Protein AF-A0A9E4BQR1-F1 (afdb_monomer)

Structure (mmCIF, N/CA/C/O backbone):
data_AF-A0A9E4BQR1-F1
#
_entry.id   AF-A0A9E4BQR1-F1
#
loop_
_atom_site.group_PDB
_atom_site.id
_atom_site.type_symbol
_atom_site.label_atom_id
_atom_site.label_alt_id
_atom_site.label_comp_id
_atom_site.label_asym_id
_atom_site.label_entity_id
_atom_site.label_seq_id
_atom_site.pdbx_PDB_ins_code
_atom_site.Cartn_x
_atom_site.Cartn_y
_atom_site.Cartn_z
_atom_site.occupancy
_atom_site.B_iso_or_equiv
_atom_site.auth_seq_id
_atom_site.auth_comp_id
_atom_site.auth_asym_id
_atom_site.auth_atom_id
_atom_site.pdbx_PDB_model_num
ATOM 1 N N . MET A 1 1 ? -6.545 8.172 -9.269 1.00 61.03 1 MET A N 1
ATOM 2 C CA . MET A 1 1 ? -5.808 7.040 -9.878 1.00 61.03 1 MET A CA 1
ATOM 3 C C . MET A 1 1 ? -6.480 6.743 -11.218 1.00 61.03 1 MET A C 1
ATOM 5 O O . MET A 1 1 ? -7.701 6.766 -11.242 1.00 61.03 1 MET A O 1
ATOM 9 N N . SER A 1 2 ? -5.735 6.598 -12.323 1.00 71.06 2 SER A N 1
ATOM 10 C CA . SER A 1 2 ? -6.320 6.407 -13.670 1.00 71.06 2 SER A CA 1
ATOM 11 C C . SER A 1 2 ? -7.085 5.078 -13.765 1.00 71.06 2 SER A C 1
ATOM 13 O O . SER A 1 2 ? -6.638 4.093 -13.180 1.00 71.06 2 SER A O 1
ATOM 15 N N . VAL A 1 3 ? -8.200 5.035 -14.508 1.00 70.62 3 VAL A N 1
ATOM 16 C CA . VAL A 1 3 ? -9.053 3.835 -14.678 1.00 70.62 3 VAL A CA 1
ATOM 17 C C . VAL A 1 3 ? -8.239 2.636 -15.183 1.00 70.62 3 VAL A C 1
ATOM 19 O O . VAL A 1 3 ? -8.344 1.546 -14.628 1.00 70.62 3 VAL A O 1
ATOM 22 N N . ARG A 1 4 ? -7.308 2.868 -16.117 1.00 72.69 4 ARG A N 1
ATOM 23 C CA . ARG A 1 4 ? -6.412 1.831 -16.662 1.00 72.69 4 ARG A CA 1
ATOM 24 C C . ARG A 1 4 ? -5.494 1.191 -15.614 1.00 72.69 4 ARG A C 1
ATOM 26 O O . ARG A 1 4 ? -5.167 0.014 -15.701 1.00 72.69 4 ARG A O 1
ATOM 33 N N . ILE A 1 5 ? -5.088 1.946 -14.588 1.00 73.12 5 ILE A N 1
ATOM 34 C CA . ILE A 1 5 ? -4.232 1.419 -13.511 1.00 73.12 5 ILE A CA 1
ATOM 35 C C . ILE A 1 5 ? -5.018 0.445 -12.631 1.00 73.12 5 ILE A C 1
ATOM 37 O O . ILE A 1 5 ? -4.454 -0.540 -12.164 1.00 73.12 5 ILE A O 1
ATOM 41 N N . ILE A 1 6 ? -6.310 0.706 -12.408 1.00 76.06 6 ILE A N 1
ATOM 42 C CA . ILE A 1 6 ? -7.175 -0.155 -11.593 1.00 76.06 6 ILE A CA 1
ATOM 43 C C . ILE A 1 6 ? -7.398 -1.501 -12.295 1.00 76.06 6 ILE A C 1
ATOM 45 O O . ILE A 1 6 ? -7.300 -2.546 -11.653 1.00 76.06 6 ILE A O 1
ATOM 49 N N . GLU A 1 7 ? -7.607 -1.483 -13.612 1.00 80.50 7 GLU A N 1
ATOM 50 C CA . GLU A 1 7 ? -7.750 -2.689 -14.441 1.00 80.50 7 GLU A CA 1
ATOM 51 C C . GLU A 1 7 ? -6.474 -3.542 -14.476 1.00 80.50 7 GLU A C 1
ATOM 53 O O . GLU A 1 7 ? -6.549 -4.765 -14.551 1.00 80.50 7 GLU A O 1
ATOM 58 N N . ALA A 1 8 ? -5.299 -2.925 -14.340 1.00 77.12 8 ALA A N 1
ATOM 59 C CA . ALA A 1 8 ? -4.016 -3.625 -14.312 1.00 77.12 8 ALA A CA 1
ATOM 60 C C . ALA A 1 8 ? -3.696 -4.306 -12.967 1.00 77.12 8 ALA A C 1
ATOM 62 O O . ALA A 1 8 ? -2.816 -5.174 -12.899 1.00 77.12 8 ALA A O 1
ATOM 63 N N . LEU A 1 9 ? -4.383 -3.933 -11.877 1.00 82.81 9 LEU A N 1
ATOM 64 C CA . LEU A 1 9 ? -4.105 -4.452 -10.531 1.00 82.81 9 LEU A CA 1
ATOM 65 C C . LEU A 1 9 ? -4.139 -5.987 -10.437 1.00 82.81 9 LEU A C 1
ATOM 67 O O . LEU A 1 9 ? -3.209 -6.536 -9.841 1.00 82.81 9 LEU A O 1
ATOM 71 N N . PRO A 1 10 ? -5.140 -6.699 -10.996 1.00 84.75 10 PRO A N 1
ATOM 72 C CA . PRO A 1 10 ? -5.214 -8.158 -10.911 1.00 84.75 10 PRO A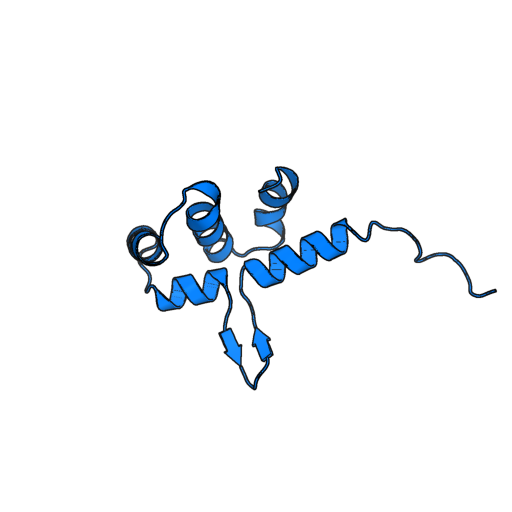 CA 1
ATOM 73 C C . PRO A 1 10 ? -4.047 -8.860 -11.613 1.00 84.75 10 PRO A C 1
ATOM 75 O O . PRO A 1 10 ? -3.683 -9.965 -11.230 1.00 84.75 10 PRO A O 1
ATOM 78 N N . HIS A 1 11 ? -3.451 -8.225 -12.626 1.00 81.94 11 HIS A N 1
ATOM 79 C CA . HIS A 1 11 ? -2.399 -8.831 -13.441 1.00 81.94 11 HIS A CA 1
ATOM 80 C C . HIS A 1 11 ? -0.998 -8.653 -12.847 1.00 81.94 11 HIS A C 1
ATOM 82 O O . HIS A 1 11 ? -0.128 -9.497 -13.052 1.00 81.94 11 HIS A O 1
ATOM 88 N N . CYS A 1 12 ? -0.751 -7.567 -12.104 1.00 87.31 12 CYS A N 1
ATOM 89 C CA . CYS A 1 12 ? 0.587 -7.251 -11.590 1.00 87.31 12 CYS A CA 1
ATOM 90 C C . CYS A 1 12 ? 0.737 -7.416 -10.065 1.00 87.31 12 CYS A C 1
ATOM 92 O O . CYS A 1 12 ? 1.858 -7.593 -9.560 1.00 87.31 12 CYS A O 1
ATOM 94 N N . LEU A 1 13 ? -0.363 -7.390 -9.304 1.00 93.06 13 LEU A N 1
ATOM 95 C CA . LEU A 1 13 ? -0.360 -7.490 -7.844 1.00 93.06 13 LEU A CA 1
ATOM 96 C C . LEU A 1 13 ? -0.864 -8.854 -7.367 1.00 93.06 13 LEU A C 1
ATOM 98 O O . LEU A 1 13 ? -1.762 -9.443 -7.946 1.00 93.06 13 LEU A O 1
ATOM 102 N N . THR A 1 14 ? -0.313 -9.335 -6.251 1.00 94.69 14 THR A N 1
ATOM 103 C CA . THR A 1 14 ? -0.929 -10.457 -5.517 1.00 94.69 14 THR A CA 1
ATOM 104 C C . THR A 1 14 ? -2.236 -9.995 -4.868 1.00 94.69 14 THR A C 1
ATOM 106 O O . THR A 1 14 ? -2.332 -8.812 -4.535 1.00 94.69 14 THR A O 1
ATOM 109 N N . ASP A 1 15 ? -3.150 -10.903 -4.525 1.00 94.81 15 ASP A N 1
ATOM 110 C CA . ASP A 1 15 ? -4.432 -10.554 -3.886 1.00 94.81 15 ASP A CA 1
ATOM 111 C C . ASP A 1 15 ? -4.289 -9.628 -2.675 1.00 94.81 15 ASP A C 1
ATOM 113 O O . ASP A 1 15 ? -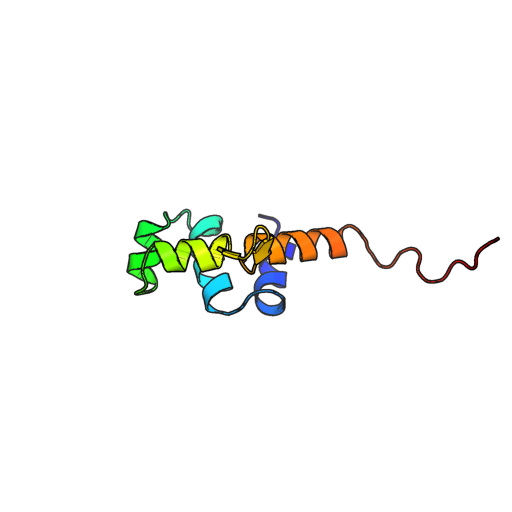4.919 -8.575 -2.623 1.00 94.81 15 ASP A O 1
ATOM 117 N N . ARG A 1 16 ? -3.370 -9.945 -1.754 1.00 95.88 16 ARG A N 1
ATOM 118 C CA . ARG A 1 16 ? -3.118 -9.118 -0.560 1.00 95.88 16 ARG A CA 1
ATOM 119 C C . ARG A 1 16 ? -2.556 -7.731 -0.884 1.00 95.88 16 ARG A C 1
ATOM 121 O O . ARG A 1 16 ? -2.866 -6.758 -0.205 1.00 95.88 16 ARG A O 1
ATOM 128 N N . GLN A 1 17 ? -1.735 -7.622 -1.928 1.00 96.19 17 GLN A N 1
ATOM 129 C CA . GLN A 1 17 ? -1.228 -6.332 -2.410 1.00 96.19 17 GLN A CA 1
ATOM 130 C C . GLN A 1 17 ? -2.347 -5.508 -3.045 1.00 96.19 17 GLN A C 1
ATOM 132 O O . GLN A 1 17 ? -2.431 -4.311 -2.781 1.00 96.19 17 GLN A O 1
ATOM 137 N N . ARG A 1 18 ? -3.202 -6.139 -3.857 1.00 95.75 18 ARG A N 1
ATOM 138 C CA . ARG A 1 18 ? -4.356 -5.500 -4.493 1.00 95.75 18 ARG A CA 1
ATOM 139 C C . ARG A 1 18 ? -5.329 -4.972 -3.446 1.00 95.75 18 ARG A C 1
ATOM 141 O O . ARG A 1 18 ? -5.663 -3.795 -3.485 1.00 95.75 18 ARG A O 1
ATOM 148 N N . GLU A 1 19 ? -5.719 -5.814 -2.495 1.00 96.94 19 GLU A N 1
ATOM 149 C CA . GLU A 1 19 ? -6.633 -5.458 -1.408 1.00 96.94 19 GLU A CA 1
ATOM 150 C C . GLU A 1 19 ? -6.117 -4.252 -0.607 1.00 96.94 19 GLU A C 1
ATOM 152 O O . GLU A 1 19 ? -6.801 -3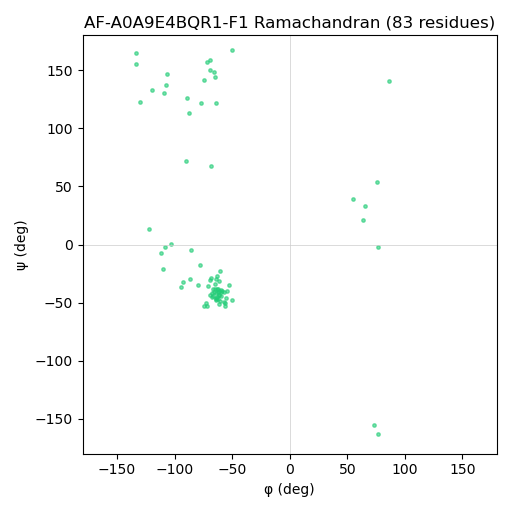.232 -0.518 1.00 96.94 19 GLU A O 1
ATOM 157 N N . ALA A 1 20 ? -4.867 -4.305 -0.127 1.00 97.62 20 ALA A N 1
ATOM 158 C CA . ALA A 1 20 ? -4.255 -3.188 0.593 1.00 97.62 20 ALA A CA 1
ATOM 159 C C . ALA A 1 20 ? -4.186 -1.906 -0.259 1.00 97.62 20 ALA A C 1
ATOM 161 O O . ALA A 1 20 ? -4.412 -0.809 0.249 1.00 97.62 20 ALA A O 1
ATOM 162 N N . THR A 1 21 ? -3.886 -2.034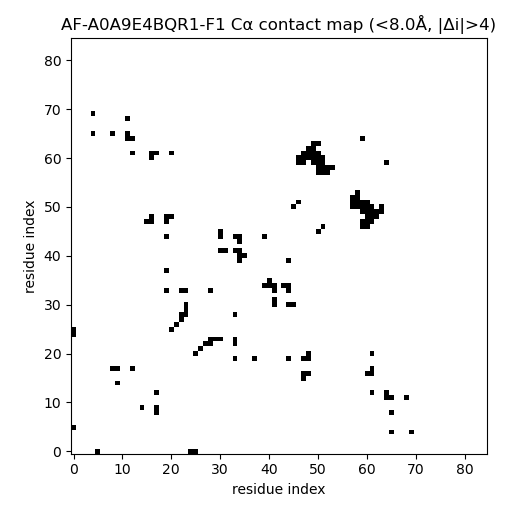 -1.557 1.00 95.31 21 THR A N 1
ATOM 163 C CA . THR A 1 21 ? -3.784 -0.898 -2.490 1.00 95.31 21 THR A CA 1
ATOM 164 C C . THR A 1 21 ? -5.136 -0.225 -2.707 1.00 95.31 21 THR A C 1
ATOM 166 O O . THR A 1 21 ? -5.211 1.002 -2.655 1.00 95.31 21 THR A O 1
ATOM 169 N N . LEU A 1 22 ? -6.204 -1.002 -2.908 1.00 94.56 22 LEU A N 1
ATOM 170 C CA . LEU A 1 22 ? -7.560 -0.477 -3.072 1.00 94.56 22 LEU A CA 1
ATOM 171 C C . LEU A 1 22 ? -8.030 0.232 -1.798 1.00 94.56 22 LEU A C 1
ATOM 173 O O . LEU A 1 22 ? -8.500 1.368 -1.863 1.00 94.56 22 LEU A O 1
ATOM 177 N N . LEU A 1 23 ? -7.838 -0.385 -0.629 1.00 96.88 23 LEU A N 1
ATOM 178 C CA . LEU A 1 23 ? -8.201 0.240 0.644 1.00 96.88 23 LEU A CA 1
ATOM 179 C C . LEU A 1 23 ? -7.451 1.561 0.870 1.00 96.88 23 LEU A C 1
ATOM 181 O O . LEU A 1 23 ? -8.054 2.543 1.300 1.00 96.88 23 LEU A O 1
ATOM 185 N N . TYR A 1 24 ? -6.160 1.609 0.536 1.00 96.50 24 TYR A N 1
ATOM 186 C CA . TYR A 1 24 ? -5.338 2.802 0.727 1.00 96.50 24 TYR A CA 1
ATOM 187 C C . TYR A 1 24 ? -5.688 3.930 -0.253 1.00 96.50 24 TYR A C 1
ATOM 189 O O . TYR A 1 24 ? -5.946 5.056 0.166 1.00 96.50 24 TYR A O 1
ATOM 197 N N . PHE A 1 25 ? -5.709 3.650 -1.560 1.00 91.50 25 PHE A N 1
ATOM 198 C CA . PHE A 1 25 ? -5.828 4.693 -2.586 1.00 91.50 25 PHE A CA 1
ATOM 199 C C . PHE A 1 25 ? -7.260 4.986 -3.028 1.00 91.50 25 PHE A C 1
ATOM 201 O O . PHE A 1 25 ? -7.544 6.122 -3.398 1.00 91.50 25 PHE A O 1
ATOM 208 N N . CYS A 1 26 ? -8.147 3.990 -3.022 1.00 91.06 26 CYS A N 1
ATOM 209 C CA . CYS A 1 26 ? -9.533 4.163 -3.464 1.00 91.06 26 CYS A CA 1
ATOM 210 C C . CYS A 1 26 ? -10.463 4.478 -2.290 1.00 91.06 26 CYS A C 1
ATOM 212 O O . CYS A 1 26 ? -11.368 5.291 -2.437 1.00 91.06 26 CYS A O 1
ATOM 214 N N . HIS A 1 27 ? -10.221 3.875 -1.122 1.00 94.88 27 HIS A N 1
ATOM 215 C CA . HIS A 1 27 ? -11.058 4.076 0.067 1.00 94.88 27 HIS A CA 1
ATOM 216 C C . HIS A 1 27 ? -10.446 5.013 1.117 1.00 94.88 27 HIS A C 1
ATOM 218 O O . HIS A 1 27 ? -11.063 5.234 2.158 1.00 94.88 27 HIS A O 1
ATOM 224 N N . GLY A 1 28 ? -9.247 5.554 0.870 1.00 96.62 28 GLY A N 1
ATOM 225 C CA . GLY A 1 28 ? -8.599 6.534 1.748 1.00 96.62 28 GLY A CA 1
ATOM 226 C C . GLY A 1 28 ? -8.260 6.012 3.147 1.00 96.62 28 GLY A C 1
ATOM 227 O O . GLY A 1 28 ? -8.123 6.805 4.076 1.00 96.62 28 GLY A O 1
ATOM 228 N N . LYS A 1 29 ? -8.154 4.689 3.329 1.00 98.38 29 LYS A N 1
ATOM 229 C CA . LYS A 1 29 ? -7.882 4.081 4.635 1.00 98.38 29 LYS A CA 1
ATOM 230 C C . LYS A 1 29 ? -6.427 4.268 5.045 1.00 98.38 29 LYS A C 1
ATOM 232 O O . LYS A 1 29 ? -5.498 4.111 4.252 1.00 98.38 29 LYS A O 1
ATOM 237 N N . THR A 1 30 ? -6.213 4.521 6.330 1.00 98.38 30 THR A N 1
ATOM 238 C CA . THR A 1 30 ? -4.879 4.522 6.931 1.00 98.38 30 THR A CA 1
ATOM 239 C C . THR A 1 30 ? -4.328 3.099 7.038 1.00 98.38 30 THR A C 1
ATOM 241 O O . THR A 1 30 ? -5.070 2.126 7.138 1.00 98.38 30 THR A O 1
ATOM 244 N N . GLN A 1 31 ? -3.001 2.941 7.118 1.00 98.25 31 GLN A N 1
ATOM 245 C CA . GLN A 1 31 ? -2.391 1.610 7.294 1.00 98.25 31 GLN A CA 1
ATOM 246 C C . GLN A 1 31 ? -2.824 0.899 8.589 1.00 98.25 31 GLN A C 1
ATOM 248 O O . GLN A 1 31 ? -2.708 -0.321 8.672 1.00 98.25 31 GLN A O 1
ATOM 253 N N . ARG A 1 32 ? -3.282 1.649 9.604 1.00 98.56 32 ARG A N 1
ATOM 254 C CA . ARG A 1 32 ? -3.839 1.084 10.840 1.00 98.56 32 ARG A CA 1
ATOM 255 C C . ARG A 1 32 ? -5.220 0.481 10.583 1.00 98.56 32 ARG A C 1
ATOM 257 O O . ARG A 1 32 ? -5.421 -0.681 10.895 1.00 98.56 32 ARG A O 1
ATOM 264 N N . GLU A 1 33 ? -6.122 1.226 9.953 1.00 98.69 33 GLU A N 1
ATOM 265 C CA . GLU A 1 33 ? -7.454 0.711 9.605 1.00 98.69 33 GLU A CA 1
ATOM 266 C C . GLU A 1 33 ? -7.361 -0.463 8.624 1.00 98.69 33 GLU A C 1
ATOM 268 O O . GLU A 1 33 ? -8.080 -1.441 8.758 1.00 98.69 33 GLU A O 1
ATOM 273 N N . ILE A 1 34 ? -6.435 -0.414 7.662 1.00 98.62 34 ILE A N 1
ATOM 274 C CA . ILE A 1 34 ? -6.197 -1.532 6.736 1.00 98.62 34 ILE A CA 1
ATOM 275 C C . ILE A 1 34 ? -5.721 -2.777 7.489 1.00 98.62 34 ILE A C 1
ATOM 277 O O . ILE A 1 34 ? -6.147 -3.883 7.173 1.00 98.62 34 ILE A O 1
ATOM 281 N N . ALA A 1 35 ? -4.847 -2.608 8.483 1.00 98.50 35 ALA A N 1
ATOM 282 C CA . ALA A 1 35 ? -4.382 -3.704 9.327 1.00 98.50 35 ALA A CA 1
ATOM 283 C C . ALA A 1 35 ? -5.543 -4.356 10.094 1.00 98.50 35 ALA A C 1
ATOM 285 O O . ALA A 1 35 ? -5.645 -5.582 10.116 1.00 98.50 35 ALA A O 1
ATOM 286 N N . GLU A 1 36 ? -6.439 -3.535 10.648 1.00 98.56 36 GLU A N 1
ATOM 287 C CA . GLU A 1 36 ? -7.666 -3.979 11.318 1.00 98.56 36 GLU A CA 1
ATOM 288 C C . GLU A 1 36 ? -8.598 -4.726 10.343 1.00 98.56 36 GLU A C 1
ATOM 290 O O . GLU A 1 36 ? -9.025 -5.837 10.644 1.00 98.56 36 GLU A O 1
ATOM 295 N N . ILE A 1 37 ? -8.838 -4.179 9.145 1.00 98.50 37 ILE A N 1
ATOM 296 C CA . ILE A 1 37 ? -9.702 -4.779 8.109 1.00 98.50 37 ILE A CA 1
ATOM 297 C C . ILE A 1 37 ? -9.148 -6.119 7.603 1.00 98.50 37 ILE A C 1
ATOM 299 O O . ILE A 1 37 ? -9.886 -7.090 7.471 1.00 98.50 37 ILE A O 1
ATOM 303 N N .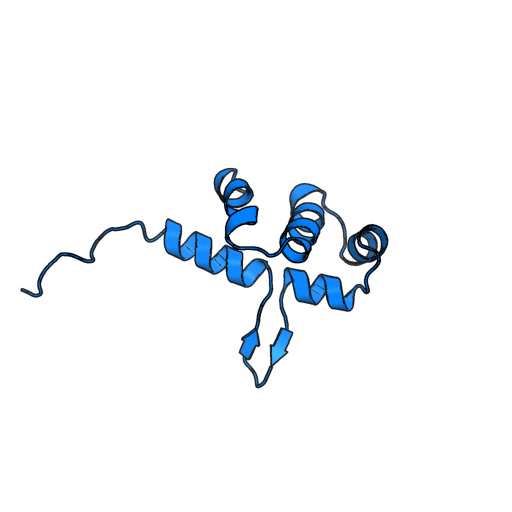 MET A 1 38 ? -7.848 -6.182 7.306 1.00 98.06 38 MET A N 1
ATOM 304 C CA . MET A 1 38 ? -7.214 -7.354 6.690 1.00 98.06 38 MET A CA 1
ATOM 305 C C . MET A 1 38 ? -6.780 -8.427 7.705 1.00 98.06 38 MET A C 1
ATOM 307 O O . MET A 1 38 ? -6.273 -9.478 7.291 1.00 98.06 38 MET A O 1
ATOM 311 N N . GLY A 1 39 ? -6.917 -8.158 9.010 1.00 98.19 39 GLY A N 1
ATOM 312 C CA . GLY A 1 39 ? -6.512 -9.062 10.091 1.00 98.19 39 GLY A CA 1
ATOM 313 C C . GLY A 1 39 ? -5.000 -9.308 10.161 1.00 98.19 39 GLY A C 1
ATOM 314 O O . GLY A 1 39 ? -4.565 -10.414 10.475 1.00 98.19 39 GLY A O 1
ATOM 315 N N . ILE A 1 40 ? -4.181 -8.309 9.819 1.00 98.12 40 ILE A N 1
ATOM 316 C CA . ILE A 1 40 ? -2.710 -8.412 9.767 1.00 98.12 40 ILE A CA 1
ATOM 317 C C . ILE A 1 40 ? -2.052 -7.213 10.447 1.00 98.12 40 ILE A C 1
ATOM 319 O O . ILE A 1 40 ? -2.675 -6.185 10.667 1.00 98.12 40 ILE A O 1
ATOM 323 N N . SER A 1 41 ? -0.757 -7.295 10.762 1.00 98.44 41 SER A N 1
ATOM 324 C CA . SER A 1 41 ? -0.066 -6.155 11.384 1.00 98.44 41 SER A CA 1
ATOM 325 C C . SER A 1 41 ? 0.113 -4.969 10.424 1.00 98.44 41 SER A C 1
ATOM 327 O O . SER A 1 41 ? 0.364 -5.147 9.229 1.00 98.44 41 SER A O 1
ATOM 329 N N . ARG A 1 42 ? 0.135 -3.741 10.970 1.00 98.06 42 ARG A N 1
ATOM 330 C CA . ARG A 1 42 ? 0.477 -2.511 10.222 1.00 98.06 42 ARG A CA 1
ATOM 331 C C . ARG A 1 42 ? 1.814 -2.627 9.485 1.00 98.06 42 ARG A C 1
ATOM 333 O O . ARG A 1 42 ? 1.965 -2.106 8.383 1.00 98.06 42 ARG A O 1
ATOM 340 N N . ARG A 1 43 ? 2.786 -3.340 10.068 1.00 97.50 43 ARG A N 1
ATOM 341 C CA . ARG A 1 43 ? 4.070 -3.624 9.414 1.00 97.50 43 ARG A CA 1
ATOM 342 C C . ARG A 1 43 ? 3.854 -4.418 8.127 1.00 97.50 43 ARG A C 1
ATOM 344 O O . ARG A 1 43 ? 4.401 -4.029 7.107 1.00 97.50 43 ARG A O 1
ATOM 351 N N . VAL A 1 44 ? 3.062 -5.489 8.155 1.00 97.31 44 VAL A N 1
ATOM 352 C CA . VAL A 1 44 ? 2.777 -6.313 6.966 1.00 97.31 44 VAL A CA 1
ATOM 353 C C . VAL A 1 44 ? 2.001 -5.514 5.913 1.00 97.31 44 VAL A C 1
ATOM 355 O O . VAL A 1 44 ? 2.346 -5.589 4.737 1.00 97.31 44 VAL A O 1
ATOM 358 N N . VAL A 1 45 ? 1.054 -4.660 6.319 1.00 98.25 45 VAL A N 1
ATOM 359 C CA . VAL A 1 45 ? 0.386 -3.712 5.403 1.00 98.25 45 VAL A CA 1
ATOM 360 C C . VAL A 1 45 ? 1.404 -2.811 4.699 1.00 98.25 45 VAL A C 1
ATOM 362 O O . VAL A 1 45 ? 1.401 -2.714 3.472 1.00 98.25 45 VAL A O 1
ATOM 365 N N . SER A 1 46 ? 2.324 -2.203 5.456 1.00 97.44 46 SER A N 1
ATOM 366 C CA . SER A 1 46 ? 3.401 -1.380 4.893 1.00 97.44 46 SER A CA 1
ATOM 367 C C . SER A 1 46 ? 4.249 -2.164 3.886 1.00 97.44 46 SER A C 1
ATOM 369 O O . SER A 1 46 ? 4.544 -1.665 2.804 1.00 97.44 46 SER A O 1
ATOM 371 N N . GLN A 1 47 ? 4.568 -3.430 4.175 1.00 97.25 47 GLN A N 1
ATOM 372 C CA . GLN A 1 47 ? 5.316 -4.290 3.252 1.00 97.25 47 GLN A CA 1
ATOM 373 C C . GLN A 1 47 ? 4.528 -4.628 1.982 1.00 97.25 47 GLN A C 1
ATOM 375 O O . GLN A 1 47 ? 5.103 -4.672 0.893 1.00 97.25 47 GLN A O 1
ATOM 380 N N . HIS A 1 48 ? 3.217 -4.849 2.082 1.00 97.50 48 HIS A N 1
ATOM 381 C CA . HIS A 1 48 ? 2.378 -5.060 0.905 1.00 97.50 48 HIS A CA 1
ATOM 382 C C . HIS A 1 48 ? 2.339 -3.819 0.009 1.00 97.50 48 HIS A C 1
ATOM 384 O O . HIS A 1 48 ? 2.482 -3.960 -1.206 1.00 97.50 48 HIS A O 1
ATOM 390 N N . LEU A 1 49 ? 2.228 -2.622 0.589 1.00 96.62 49 LEU A N 1
ATOM 391 C CA . LEU A 1 49 ? 2.175 -1.360 -0.155 1.00 96.62 49 LEU A CA 1
ATOM 392 C C . LEU A 1 49 ? 3.547 -0.952 -0.716 1.00 96.62 49 LEU A C 1
ATOM 394 O O . LEU A 1 49 ? 3.695 -0.734 -1.920 1.00 96.62 49 LEU A O 1
ATOM 398 N N . PHE A 1 50 ? 4.567 -0.899 0.138 1.00 95.81 50 PHE A N 1
ATOM 399 C CA . PHE A 1 50 ? 5.859 -0.265 -0.146 1.00 95.81 50 PHE A CA 1
ATOM 400 C C . PHE A 1 50 ? 7.028 -1.249 -0.261 1.00 95.81 50 PHE A C 1
ATOM 402 O O . PHE A 1 50 ? 8.120 -0.860 -0.674 1.00 95.81 50 PHE A O 1
ATOM 409 N N . GLY A 1 51 ? 6.817 -2.526 0.047 1.00 95.56 51 GLY A N 1
ATOM 410 C CA . GLY A 1 51 ? 7.879 -3.528 0.046 1.00 95.56 51 GLY A CA 1
ATOM 411 C C . GLY A 1 51 ? 8.782 -3.428 1.275 1.00 95.56 51 GLY A C 1
ATOM 412 O O . GLY A 1 51 ? 8.434 -2.831 2.291 1.00 95.56 51 GLY A O 1
ATOM 413 N N . ILE A 1 52 ? 9.952 -4.053 1.183 1.00 94.19 52 ILE A N 1
ATOM 414 C CA . ILE A 1 52 ? 10.979 -4.068 2.233 1.00 94.19 52 ILE A CA 1
ATOM 415 C C . ILE A 1 52 ? 12.349 -3.773 1.648 1.00 94.19 52 ILE A C 1
ATOM 417 O O . ILE A 1 52 ? 12.611 -4.078 0.488 1.00 94.19 52 ILE A O 1
ATOM 421 N N . THR A 1 53 ? 13.259 -3.266 2.470 1.00 92.50 53 THR A N 1
ATOM 422 C CA . THR A 1 53 ? 14.673 -3.161 2.102 1.00 92.50 53 THR A CA 1
ATOM 423 C C . THR A 1 53 ? 15.406 -4.438 2.510 1.00 92.50 53 THR A C 1
ATOM 425 O O . THR A 1 53 ? 15.346 -4.847 3.668 1.00 92.50 53 THR A O 1
ATOM 428 N N . ARG A 1 54 ? 16.106 -5.078 1.568 1.00 89.62 54 ARG A N 1
ATOM 429 C CA . ARG A 1 54 ? 16.999 -6.224 1.812 1.00 89.62 54 ARG A CA 1
ATOM 430 C C . ARG A 1 54 ? 18.344 -5.954 1.148 1.00 89.62 54 ARG A C 1
ATOM 432 O O . ARG A 1 54 ? 18.382 -5.702 -0.053 1.00 89.62 54 ARG A O 1
ATOM 439 N N . GLY A 1 55 ? 19.430 -5.969 1.924 1.00 88.00 55 GLY A N 1
ATOM 440 C CA . GLY A 1 55 ? 20.783 -5.707 1.408 1.00 88.00 55 GLY A CA 1
ATOM 441 C C . GLY A 1 55 ? 20.900 -4.370 0.663 1.00 88.00 55 GLY A C 1
ATOM 442 O O . GLY A 1 55 ? 21.490 -4.314 -0.410 1.00 88.00 55 GLY A O 1
ATOM 443 N N . GLY A 1 56 ? 20.234 -3.322 1.162 1.00 88.50 56 GLY A N 1
ATOM 444 C CA . GLY A 1 56 ? 20.206 -1.996 0.530 1.00 88.50 56 GLY A CA 1
ATOM 445 C C . GLY A 1 56 ? 19.283 -1.858 -0.690 1.00 88.50 56 GLY A C 1
ATOM 446 O O . GLY A 1 56 ? 19.150 -0.761 -1.220 1.00 88.50 56 GLY A O 1
ATOM 447 N N . ARG A 1 57 ? 18.603 -2.925 -1.136 1.00 86.12 57 ARG A N 1
ATOM 448 C CA . ARG A 1 57 ? 17.683 -2.887 -2.287 1.00 86.12 57 ARG A CA 1
ATOM 449 C C . ARG A 1 57 ? 16.226 -2.980 -1.842 1.00 86.12 57 ARG A C 1
ATOM 451 O O . ARG A 1 57 ? 15.888 -3.807 -0.997 1.00 86.12 57 ARG A O 1
ATOM 458 N N . GLN A 1 58 ? 15.347 -2.176 -2.443 1.00 84.00 58 GLN A N 1
ATOM 459 C CA . GLN A 1 58 ? 13.904 -2.260 -2.201 1.00 84.00 58 GLN A CA 1
ATOM 460 C C . GLN A 1 58 ? 13.313 -3.453 -2.960 1.00 84.00 58 GLN A C 1
ATOM 462 O O . GLN A 1 58 ? 13.414 -3.540 -4.184 1.00 84.00 58 GLN A O 1
ATOM 467 N N . VAL A 1 59 ? 12.683 -4.381 -2.248 1.00 87.44 59 VAL A N 1
ATOM 468 C CA . VAL A 1 59 ? 12.129 -5.637 -2.763 1.00 87.44 59 VAL A CA 1
ATOM 469 C C . VAL A 1 59 ? 10.621 -5.687 -2.524 1.00 87.44 59 VAL A C 1
ATOM 471 O O . VAL A 1 59 ? 10.148 -5.430 -1.419 1.00 87.44 59 VAL A O 1
ATOM 474 N N . GLY A 1 60 ? 9.868 -6.065 -3.561 1.00 90.06 60 GLY A N 1
ATOM 475 C CA . GLY A 1 60 ? 8.413 -6.210 -3.486 1.00 90.06 60 GLY A CA 1
ATOM 476 C C . GLY A 1 60 ? 7.664 -4.875 -3.425 1.00 90.06 60 GLY A C 1
ATOM 477 O O . GLY A 1 60 ? 8.167 -3.855 -3.893 1.00 90.06 60 GLY A O 1
ATOM 478 N N . GLY A 1 61 ? 6.453 -4.915 -2.864 1.00 95.00 61 GLY A N 1
ATOM 479 C CA . GLY A 1 61 ? 5.554 -3.765 -2.748 1.00 95.00 61 GLY A CA 1
ATOM 480 C C . GLY A 1 61 ? 4.678 -3.534 -3.980 1.00 95.00 61 GLY A C 1
ATOM 481 O O . GLY A 1 61 ? 5.124 -3.677 -5.121 1.00 95.00 61 GLY A O 1
ATOM 482 N N . ALA A 1 62 ? 3.424 -3.162 -3.741 1.00 94.62 62 ALA A N 1
ATOM 483 C CA . ALA A 1 62 ? 2.473 -2.803 -4.781 1.00 94.62 62 ALA A CA 1
ATOM 484 C C . ALA A 1 62 ? 2.948 -1.581 -5.576 1.00 94.62 62 ALA A C 1
ATOM 486 O O . ALA A 1 62 ? 2.952 -1.609 -6.802 1.00 94.62 62 ALA A O 1
ATOM 487 N N . MET A 1 63 ? 3.462 -0.552 -4.895 1.00 91.81 63 MET A N 1
ATOM 488 C CA . MET A 1 63 ? 3.895 0.695 -5.536 1.00 91.81 63 MET A CA 1
ATOM 489 C C . MET A 1 63 ? 5.026 0.494 -6.544 1.00 91.81 63 MET A C 1
ATOM 491 O O . MET A 1 63 ? 5.022 1.093 -7.616 1.00 91.81 63 MET A O 1
ATOM 495 N N . ARG A 1 64 ? 5.993 -0.376 -6.229 1.00 91.56 64 ARG A N 1
ATOM 496 C CA . ARG A 1 64 ? 7.095 -0.693 -7.145 1.00 91.56 64 ARG A CA 1
ATOM 497 C C . ARG A 1 64 ? 6.590 -1.412 -8.398 1.00 91.56 64 ARG A C 1
ATOM 499 O O . ARG A 1 64 ? 7.070 -1.132 -9.492 1.00 91.56 64 ARG A O 1
ATOM 506 N N . LYS A 1 65 ? 5.646 -2.342 -8.238 1.00 91.12 65 LYS A N 1
ATOM 507 C CA . LYS A 1 65 ? 5.043 -3.092 -9.349 1.00 91.12 65 LYS A CA 1
ATOM 508 C C . LYS A 1 65 ? 4.190 -2.189 -10.239 1.00 91.12 65 LYS A C 1
ATOM 510 O O . LYS A 1 65 ? 4.355 -2.218 -11.450 1.00 91.12 65 LYS A O 1
ATOM 515 N N . LEU A 1 66 ? 3.365 -1.340 -9.629 1.00 89.06 66 LEU A N 1
ATOM 516 C CA . LEU A 1 66 ? 2.554 -0.346 -10.328 1.00 89.06 66 LEU A CA 1
ATOM 517 C C . LEU A 1 66 ? 3.406 0.638 -11.125 1.00 89.06 66 LEU A C 1
ATOM 519 O O . LEU A 1 66 ? 3.115 0.891 -12.286 1.00 89.06 66 LEU A O 1
ATOM 523 N N . ARG A 1 67 ? 4.497 1.142 -10.535 1.00 88.06 67 ARG A N 1
ATOM 524 C CA . ARG A 1 67 ? 5.442 2.016 -11.240 1.00 88.06 67 ARG A CA 1
ATOM 525 C C . ARG A 1 67 ? 5.985 1.351 -12.504 1.00 88.06 67 ARG A C 1
ATOM 527 O O . ARG A 1 67 ? 5.893 1.942 -13.569 1.00 88.06 67 ARG A O 1
ATOM 534 N N . LYS A 1 68 ? 6.480 0.115 -12.387 1.00 87.69 68 LYS A N 1
ATOM 535 C CA . LYS A 1 68 ? 6.991 -0.650 -13.534 1.00 87.69 68 LYS A CA 1
ATOM 536 C C . LYS A 1 68 ? 5.942 -0.858 -14.621 1.00 87.69 68 LYS A C 1
ATOM 538 O O . LYS A 1 68 ? 6.273 -0.796 -15.796 1.00 87.69 68 LYS A O 1
ATOM 543 N N . TYR A 1 69 ? 4.697 -1.125 -14.229 1.00 86.56 69 TYR A N 1
ATOM 544 C CA . TYR A 1 69 ? 3.598 -1.268 -15.177 1.00 86.56 69 TYR A CA 1
ATOM 545 C C . TYR A 1 69 ? 3.340 0.046 -15.922 1.00 86.56 69 TYR A C 1
ATOM 547 O O . TYR A 1 69 ? 3.299 0.055 -17.144 1.00 86.56 69 TYR A O 1
ATOM 555 N N . CYS A 1 70 ? 3.257 1.170 -15.204 1.00 83.25 70 CYS A N 1
ATOM 556 C CA . CYS A 1 70 ? 3.081 2.482 -15.828 1.00 83.25 70 CYS A CA 1
ATOM 557 C C . CYS A 1 70 ? 4.252 2.859 -16.748 1.00 83.25 70 CYS A C 1
ATOM 559 O O . CYS A 1 70 ? 4.023 3.455 -17.795 1.00 83.25 70 CYS A O 1
ATOM 561 N N . GLU A 1 71 ? 5.490 2.521 -16.376 1.00 84.69 71 GLU A N 1
ATOM 562 C CA . GLU A 1 71 ? 6.678 2.724 -17.218 1.00 84.69 71 GLU A CA 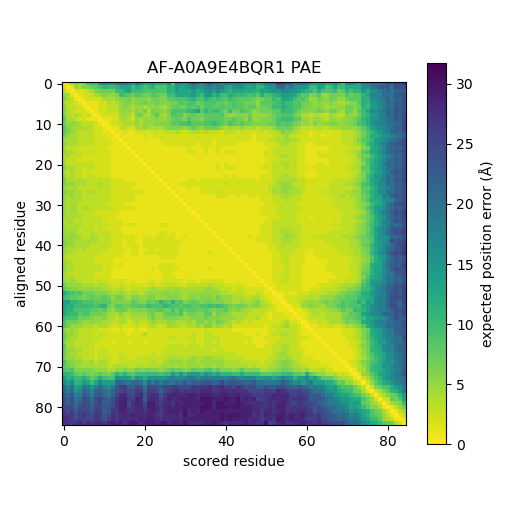1
ATOM 563 C C . GLU A 1 71 ? 6.579 1.900 -18.507 1.00 84.69 71 GLU A C 1
ATOM 565 O O . GLU A 1 71 ? 6.792 2.438 -19.587 1.00 84.69 71 GLU A O 1
ATOM 570 N N . ALA A 1 72 ? 6.183 0.629 -18.406 1.00 79.88 72 ALA A N 1
ATOM 571 C CA . ALA A 1 72 ? 5.992 -0.251 -19.557 1.00 79.88 72 ALA A CA 1
ATOM 572 C C . ALA A 1 72 ? 4.797 0.138 -20.446 1.00 79.88 72 ALA A C 1
ATOM 574 O O . ALA A 1 72 ? 4.828 -0.133 -21.633 1.00 79.88 72 ALA A O 1
ATOM 575 N N . GLU A 1 73 ? 3.752 0.766 -19.905 1.00 70.69 73 GLU A N 1
ATOM 576 C CA . GLU A 1 73 ? 2.637 1.298 -20.707 1.00 70.69 73 GLU A CA 1
ATOM 577 C C . GLU A 1 73 ? 2.972 2.643 -21.360 1.00 70.69 73 GLU A C 1
ATOM 579 O O . GLU A 1 73 ? 2.525 2.925 -22.468 1.00 70.69 73 GLU A O 1
ATOM 584 N N . SER A 1 74 ? 3.754 3.488 -20.677 1.00 62.69 74 SER A N 1
ATOM 585 C CA . SER A 1 74 ? 4.232 4.766 -21.231 1.00 62.69 74 SER A CA 1
ATOM 586 C C . SER A 1 74 ? 5.249 4.540 -22.350 1.00 62.69 74 SER A C 1
ATOM 588 O O . SER A 1 74 ? 5.328 5.323 -23.292 1.00 62.69 74 SER A O 1
ATOM 590 N N . LEU A 1 75 ? 6.000 3.443 -22.255 1.00 55.84 75 LEU A N 1
ATOM 591 C CA . LEU A 1 75 ? 6.809 2.867 -23.318 1.00 55.84 75 LEU A CA 1
ATOM 592 C C . LEU A 1 75 ? 5.944 1.864 -24.094 1.00 55.84 75 LEU A C 1
ATOM 594 O O . LEU A 1 75 ? 6.132 0.658 -23.961 1.00 55.84 75 LEU A O 1
ATOM 598 N N . GLY A 1 76 ? 4.970 2.332 -24.882 1.00 46.56 76 GLY A N 1
ATOM 599 C CA . GLY A 1 76 ? 4.257 1.445 -25.813 1.00 46.56 76 GLY A CA 1
ATOM 600 C C . GLY A 1 76 ? 5.236 0.616 -26.674 1.00 46.56 76 GLY A C 1
ATOM 601 O O . GLY A 1 76 ? 6.428 0.923 -26.703 1.00 46.56 76 GLY A O 1
ATOM 602 N N . PRO A 1 77 ? 4.786 -0.430 -27.393 1.00 46.53 77 PRO A N 1
ATOM 603 C CA . PRO A 1 77 ? 5.631 -1.200 -28.309 1.00 46.53 77 PRO A CA 1
ATOM 604 C C . PRO A 1 77 ? 6.027 -0.349 -29.533 1.00 46.53 77 PRO A C 1
ATOM 606 O O . PRO A 1 77 ? 5.572 -0.584 -30.644 1.00 46.53 77 PRO A O 1
ATOM 609 N N . GLY A 1 78 ? 6.840 0.678 -29.319 1.00 47.91 78 GLY A N 1
ATOM 610 C CA . GLY A 1 78 ? 7.573 1.425 -30.324 1.00 47.91 78 GLY A CA 1
ATOM 611 C C . GLY A 1 78 ? 9.045 1.066 -30.174 1.00 47.91 78 GLY A C 1
ATOM 612 O O . GLY A 1 78 ? 9.571 1.068 -29.065 1.00 47.91 78 GLY A O 1
ATOM 613 N N . ASP A 1 79 ? 9.677 0.721 -31.290 1.00 50.59 79 ASP A N 1
ATOM 614 C CA . ASP A 1 79 ? 11.129 0.567 -31.435 1.00 50.59 79 ASP A CA 1
ATOM 615 C C . ASP A 1 79 ? 11.775 -0.696 -30.840 1.0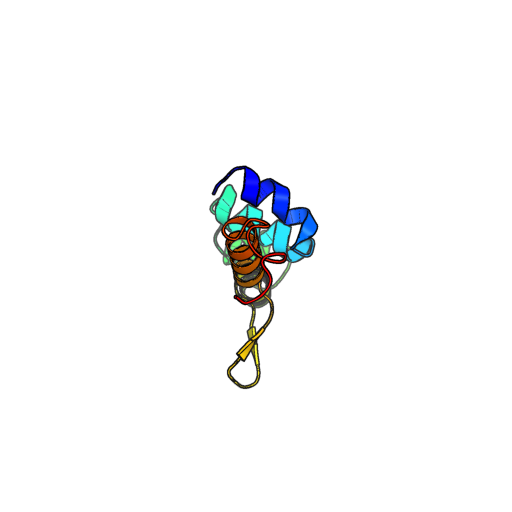0 50.59 79 ASP A C 1
ATOM 617 O O . ASP A 1 79 ? 12.771 -0.632 -30.120 1.00 50.59 79 ASP A O 1
ATOM 621 N N . ARG A 1 80 ? 11.278 -1.886 -31.211 1.00 54.06 80 ARG A N 1
ATOM 622 C CA . ARG A 1 80 ? 12.109 -3.113 -31.182 1.00 54.06 80 ARG A CA 1
ATOM 623 C C . ARG A 1 80 ? 12.520 -3.658 -32.558 1.00 54.06 80 ARG A C 1
ATOM 625 O O . ARG A 1 80 ? 13.310 -4.592 -32.579 1.00 54.06 80 ARG A O 1
ATOM 632 N N . ASP A 1 81 ? 12.083 -3.038 -33.661 1.00 51.09 81 ASP A N 1
ATOM 633 C CA . ASP A 1 81 ? 12.314 -3.539 -35.033 1.00 51.09 81 ASP A CA 1
ATOM 634 C C . ASP A 1 81 ? 13.053 -2.575 -35.986 1.00 51.09 81 ASP A C 1
ATOM 636 O O . ASP A 1 81 ? 13.117 -2.829 -37.187 1.00 51.09 81 ASP A O 1
ATOM 640 N N . SER A 1 82 ? 13.667 -1.494 -35.499 1.00 48.44 82 SER A N 1
ATOM 641 C CA . SER A 1 82 ? 14.531 -0.668 -36.359 1.00 48.44 82 SER A CA 1
ATOM 642 C C . SER A 1 82 ? 15.960 -1.233 -36.352 1.00 48.44 82 SER A C 1
ATOM 644 O O . SER A 1 82 ? 16.600 -1.211 -35.296 1.00 48.44 82 SER A O 1
ATOM 646 N N . PRO A 1 83 ? 16.485 -1.763 -37.478 1.00 40.72 83 PRO A N 1
ATOM 647 C CA . PRO A 1 83 ? 17.869 -2.218 -37.544 1.00 40.72 83 PRO A CA 1
ATOM 648 C C . PRO A 1 83 ? 18.824 -1.020 -37.399 1.00 40.72 83 PRO A C 1
ATOM 650 O O . PRO A 1 83 ? 18.478 0.086 -37.825 1.00 40.72 83 PRO A O 1
ATOM 653 N N . PRO A 1 84 ? 20.015 -1.212 -36.803 1.00 47.47 84 PRO A N 1
ATOM 654 C CA . PRO A 1 84 ? 20.997 -0.143 -36.695 1.00 47.47 84 PRO A CA 1
ATOM 655 C C . PRO A 1 84 ? 21.452 0.271 -38.100 1.00 47.47 84 PRO A C 1
ATOM 657 O O . PRO 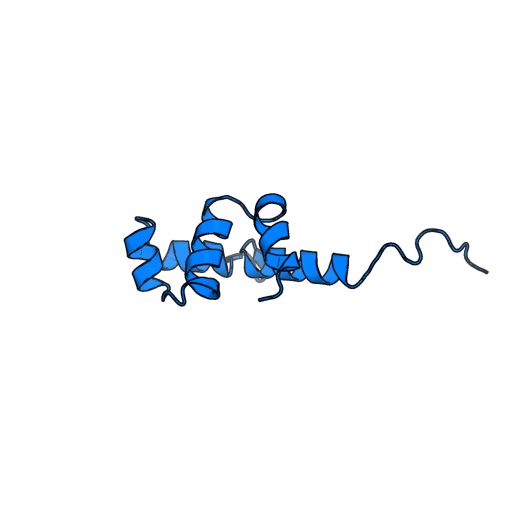A 1 84 ? 21.925 -0.569 -38.868 1.00 47.47 84 PRO A O 1
ATOM 660 N N . THR A 1 85 ? 21.267 1.550 -38.428 1.00 56.50 85 THR A N 1
ATOM 661 C CA . THR A 1 85 ? 21.899 2.218 -39.578 1.00 56.50 85 THR A CA 1
ATOM 662 C C . THR A 1 85 ? 23.385 2.407 -39.353 1.00 56.50 85 THR A C 1
ATOM 664 O O . THR A 1 85 ? 23.735 2.805 -38.216 1.00 56.50 85 THR A O 1
#

Mean predicted aligned error: 7.56 Å

Foldseek 3Di:
DDPVLLVCCVVQADPLLNQLCCCVPVVVDDLVVSCVVVVHDSVVSCCSAFNDDDPNDGDHHPVVSSVVVVVVVVVDPDDPPDDDD

Solvent-accessible surface area (backbone atoms only — not comparable to full-atom values): 5065 Å² total; per-residue (Å²): 132,61,73,71,60,63,70,44,35,77,80,72,36,56,71,71,26,38,52,54,45,44,40,39,74,74,64,66,42,50,57,63,58,47,12,65,74,71,74,47,54,47,67,57,45,47,31,32,42,66,20,46,77,55,96,91,38,82,44,69,21,37,56,56,48,51,50,53,50,51,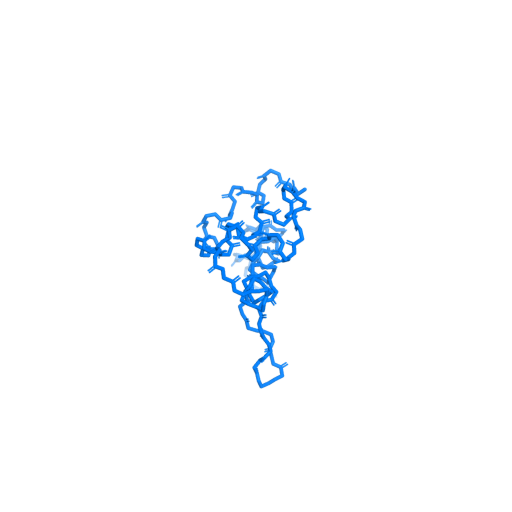52,53,59,74,52,51,103,70,84,91,80,75,77,89,127

pLDDT: mean 85.11, std 16.18, range [40.72, 98.69]

Nearest PDB structures (foldseek):
  3hug-assembly6_K  TM=8.438E-01  e=2.819E-02  Mycobacterium tuberculosis H37Rv
  3hug-assembly1_C  TM=8.398E-01  e=4.119E-02  Mycobacterium tuberculosis H37Rv
  3hug-assembly4_M  TM=7.661E-01  e=4.119E-02  Mycobacterium tuberculosis H37Rv
  2h27-assembly2_D  TM=7.489E-01  e=2.130E-01  Escherichia coli K-12
  6kop-assembly1_F  TM=8.106E-01  e=4.269E-01  Mycobacterium tuberculosis H37Rv

Sequence (85 aa):
MSVRIIEALPHCLTDRQREATLLYFCHGKTQREIAEIMGISRRVVSQHLFGITRGGRQVGGAMRKLRKYCEAESLGPGDRDSPPT

Secondary structure (DSSP, 8-state):
--HHHHHHHHHHS-HHHHHHHHHHHTS---HHHHHHHHTS-HHHHHHHHH-EEETTEEE--HHHHHHHHHHHHHS-S-SSS----

Radius of gyration: 15.93 Å; Cα contacts (8 Å, |Δi|>4): 80; chains: 1; bounding box: 33×18×51 Å